Protein AF-A0A940QXV7-F1 (afdb_monomer_lite)

pLDDT: mean 84.45, std 11.53, range [38.12, 94.12]

Radius of gyration: 14.05 Å; chains: 1; bounding box: 27×33×44 Å

Secondary structure (DSSP, 8-state):
------S-EEEE-TTTTHHHHHHHHHHTT--EEEEESS---HHHHHHHHHTT-SEEEEGGGGGGHHHHHHHHHHS-HHHHHHHHHHHHHHHHHHHH-TTTTSTTHHHHHHHHTT-PPPPP-----

Structure (mmCIF, N/CA/C/O backbone):
data_AF-A0A940QXV7-F1
#
_entry.id   AF-A0A940QXV7-F1
#
loop_
_atom_site.group_PDB
_atom_site.id
_atom_site.type_symbol
_atom_site.label_atom_id
_atom_site.label_alt_id
_atom_site.label_comp_id
_atom_site.label_asym_id
_atom_site.label_entity_id
_atom_site.label_seq_id
_atom_site.pdbx_PDB_ins_code
_atom_site.Cartn_x
_atom_site.Cartn_y
_atom_site.Cartn_z
_atom_site.occupancy
_atom_site.B_iso_or_equiv
_atom_site.auth_seq_id
_atom_site.auth_comp_id
_atom_site.auth_asym_id
_atom_site.auth_atom_id
_atom_site.pdbx_PDB_model_num
ATOM 1 N N . ILE A 1 1 ? 4.836 -7.893 -29.584 1.00 46.19 1 ILE A N 1
ATOM 2 C CA . ILE A 1 1 ? 5.172 -8.191 -28.169 1.00 46.19 1 ILE A CA 1
ATOM 3 C C . ILE A 1 1 ? 5.575 -6.866 -27.539 1.00 46.19 1 ILE A C 1
ATOM 5 O O . ILE A 1 1 ? 6.464 -6.224 -28.078 1.00 46.19 1 ILE A O 1
ATOM 9 N N . ARG A 1 2 ? 4.843 -6.366 -26.532 1.00 50.81 2 ARG A N 1
ATOM 10 C CA . ARG A 1 2 ? 5.143 -5.058 -25.920 1.00 50.81 2 ARG A CA 1
ATOM 11 C C . ARG A 1 2 ? 6.479 -5.172 -25.174 1.00 50.81 2 ARG A C 1
ATOM 13 O O . ARG A 1 2 ? 6.569 -5.924 -24.216 1.00 50.81 2 ARG A O 1
ATOM 20 N N . SER A 1 3 ? 7.498 -4.468 -25.655 1.00 60.19 3 SER A N 1
ATOM 21 C CA . SER A 1 3 ? 8.898 -4.524 -25.210 1.00 60.19 3 SER A CA 1
ATOM 22 C C . SER A 1 3 ? 9.210 -3.588 -24.036 1.00 60.19 3 SER A C 1
ATOM 24 O O . SER A 1 3 ? 10.326 -3.093 -23.930 1.00 60.19 3 SER A O 1
ATOM 26 N N . TRP A 1 4 ? 8.221 -3.282 -23.196 1.00 69.62 4 TRP A N 1
ATOM 27 C CA . TRP A 1 4 ? 8.370 -2.302 -22.122 1.00 69.62 4 TRP A CA 1
ATOM 28 C C . TRP A 1 4 ? 8.383 -3.036 -20.787 1.00 69.62 4 TRP A C 1
ATOM 30 O O . TRP A 1 4 ? 7.370 -3.603 -20.376 1.00 69.62 4 TRP A O 1
ATOM 40 N N . THR A 1 5 ? 9.544 -3.055 -20.141 1.00 81.25 5 THR A N 1
ATOM 41 C CA . THR A 1 5 ? 9.692 -3.436 -18.737 1.00 81.25 5 THR A CA 1
ATOM 42 C C . THR A 1 5 ? 9.539 -2.182 -17.891 1.00 81.25 5 THR A C 1
ATOM 44 O O . THR A 1 5 ? 10.145 -1.158 -18.199 1.00 81.25 5 THR A O 1
ATOM 47 N N . TYR A 1 6 ? 8.726 -2.260 -16.843 1.00 89.38 6 TYR A N 1
ATOM 48 C CA . TYR A 1 6 ? 8.547 -1.180 -15.881 1.00 89.38 6 TYR A CA 1
ATOM 49 C C . TYR A 1 6 ? 9.072 -1.639 -14.527 1.00 89.38 6 TYR A C 1
ATOM 51 O O . TYR A 1 6 ? 8.752 -2.747 -14.096 1.00 89.38 6 TYR A O 1
ATOM 59 N N . ASP A 1 7 ? 9.825 -0.781 -13.845 1.00 90.06 7 ASP A N 1
ATOM 60 C CA . ASP A 1 7 ? 10.264 -1.047 -12.471 1.00 90.06 7 ASP A CA 1
ATOM 61 C C . ASP A 1 7 ? 9.090 -0.977 -11.482 1.00 90.06 7 ASP A C 1
ATOM 63 O O . ASP A 1 7 ? 9.070 -1.673 -10.468 1.00 90.06 7 ASP A O 1
ATOM 67 N N . LEU A 1 8 ? 8.085 -0.147 -11.789 1.00 92.44 8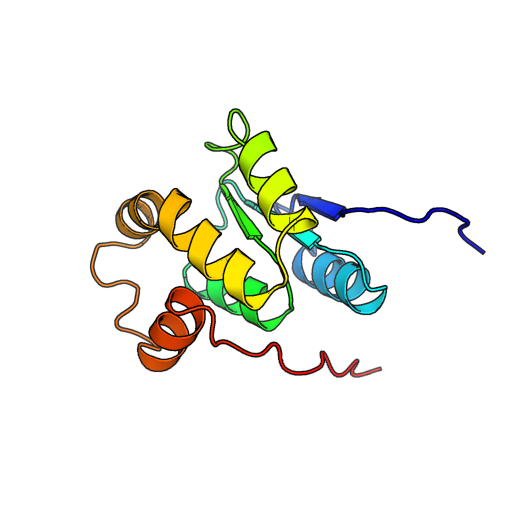 LEU A N 1
ATOM 68 C CA . LEU A 1 8 ? 6.897 0.068 -10.969 1.00 92.44 8 LEU A CA 1
ATOM 69 C C . LEU A 1 8 ? 5.733 0.587 -11.824 1.00 92.44 8 LEU A C 1
ATOM 71 O O . LEU A 1 8 ? 5.930 1.349 -12.770 1.00 92.44 8 LEU A O 1
ATOM 75 N N . VAL A 1 9 ? 4.507 0.210 -11.462 1.00 93.44 9 VAL A N 1
ATOM 76 C CA . VAL A 1 9 ? 3.265 0.711 -12.066 1.00 93.44 9 VAL A CA 1
ATOM 77 C C . VAL A 1 9 ? 2.463 1.491 -11.027 1.00 93.44 9 VAL A C 1
ATOM 79 O O . VAL A 1 9 ? 2.164 0.979 -9.951 1.00 93.44 9 VAL A O 1
ATOM 82 N N . ILE A 1 10 ? 2.085 2.727 -11.357 1.00 94.12 10 ILE A N 1
ATOM 83 C CA . ILE A 1 10 ? 1.201 3.560 -10.533 1.00 94.12 10 ILE A CA 1
ATOM 84 C C . ILE A 1 10 ? -0.164 3.621 -11.216 1.00 94.12 10 ILE A C 1
ATOM 86 O O . ILE A 1 10 ? -0.266 4.047 -12.366 1.00 94.12 10 ILE A O 1
ATOM 90 N N . LEU A 1 11 ? -1.213 3.191 -10.520 1.00 92.69 11 LEU A N 1
ATOM 91 C CA . LEU A 1 11 ? -2.574 3.132 -11.046 1.00 92.69 11 LEU A CA 1
ATOM 92 C C . LEU A 1 11 ? -3.456 4.182 -10.376 1.00 92.69 11 LEU A C 1
ATOM 94 O O . LEU A 1 11 ? -3.722 4.086 -9.179 1.00 92.69 11 LEU A O 1
ATOM 98 N N . ASP A 1 12 ? -3.970 5.142 -11.146 1.00 89.44 12 ASP A N 1
ATOM 99 C CA . ASP A 1 12 ? -5.115 5.942 -10.705 1.00 89.44 12 ASP A CA 1
ATOM 100 C C . ASP A 1 12 ? -6.402 5.142 -10.913 1.00 89.44 12 ASP A C 1
ATOM 102 O O . ASP A 1 12 ? -6.757 4.782 -12.034 1.00 89.44 12 ASP A O 1
ATOM 106 N N . ILE A 1 13 ? -7.081 4.818 -9.817 1.00 77.19 13 ILE A N 1
ATOM 107 C CA . ILE A 1 13 ? -8.214 3.888 -9.834 1.00 77.19 13 ILE A CA 1
ATOM 108 C C . ILE A 1 13 ? -9.575 4.570 -9.896 1.00 77.19 13 ILE A C 1
ATOM 110 O O . ILE A 1 13 ? -10.597 3.888 -9.980 1.00 77.19 13 ILE A O 1
ATOM 114 N N . MET A 1 14 ? -9.624 5.899 -9.814 1.00 72.69 14 MET A N 1
ATOM 115 C CA . MET A 1 14 ? -10.900 6.605 -9.744 1.00 72.69 14 MET A CA 1
ATOM 116 C C . MET A 1 14 ? -11.598 6.635 -11.105 1.00 72.69 14 MET A C 1
ATOM 118 O O . MET A 1 14 ? -11.003 7.019 -12.106 1.00 72.69 14 MET A O 1
ATOM 122 N N . GLY A 1 15 ? -12.877 6.243 -11.134 1.00 72.06 15 GLY A N 1
ATOM 123 C CA . GLY A 1 15 ? -13.709 6.283 -12.345 1.00 72.06 15 GLY A CA 1
ATOM 124 C C . GLY A 1 15 ? -13.391 5.208 -13.391 1.00 72.06 15 GLY A C 1
ATOM 125 O O . GLY A 1 15 ? -13.952 5.239 -14.483 1.00 72.06 15 GLY A O 1
ATOM 126 N N . VAL A 1 16 ? -12.519 4.247 -13.070 1.00 80.38 16 VAL A N 1
ATOM 127 C CA . VAL A 1 16 ? -12.087 3.172 -13.976 1.00 80.38 16 VAL A CA 1
ATOM 128 C C . VAL A 1 16 ? -12.158 1.803 -13.296 1.00 80.38 16 VAL A C 1
ATOM 130 O O . VAL A 1 16 ? -12.389 1.685 -12.093 1.00 80.38 16 VAL A O 1
ATOM 133 N N . ARG A 1 17 ? -11.906 0.733 -14.060 1.00 85.00 17 ARG A N 1
ATOM 134 C CA . ARG A 1 17 ? -11.782 -0.640 -13.540 1.00 85.00 17 ARG A CA 1
ATOM 135 C C . ARG A 1 17 ? -10.427 -0.858 -12.848 1.00 85.00 17 ARG A C 1
ATOM 137 O O . ARG A 1 17 ? -9.626 -1.685 -13.271 1.00 85.00 17 ARG A O 1
ATOM 144 N N . GLY A 1 18 ? -10.152 -0.090 -11.792 1.00 88.12 18 GLY A N 1
ATOM 145 C CA . GLY A 1 18 ? -8.838 -0.035 -11.139 1.00 88.12 18 GLY A CA 1
ATOM 146 C C . GLY A 1 18 ? -8.346 -1.376 -10.585 1.00 88.12 18 GLY A C 1
ATOM 147 O O . GLY A 1 18 ? -7.166 -1.688 -10.690 1.00 88.12 18 GLY A O 1
ATOM 148 N N . PHE A 1 19 ? -9.246 -2.215 -10.065 1.00 89.94 19 PHE A N 1
ATOM 149 C CA . PHE A 1 19 ? -8.879 -3.561 -9.607 1.00 89.94 19 PHE A CA 1
ATOM 150 C C . PHE A 1 19 ? -8.544 -4.519 -10.758 1.00 89.94 19 PHE A C 1
ATOM 152 O O . PHE A 1 19 ? -7.678 -5.374 -10.589 1.00 89.94 19 PHE A O 1
ATOM 159 N N . ASP A 1 20 ? -9.158 -4.358 -11.933 1.00 91.19 20 ASP A N 1
ATOM 160 C CA . ASP A 1 20 ? -8.807 -5.153 -13.116 1.00 91.19 20 ASP A CA 1
ATOM 161 C C . ASP A 1 20 ? -7.399 -4.778 -13.602 1.00 91.19 20 ASP A C 1
ATOM 163 O O . ASP A 1 20 ? -6.606 -5.650 -13.957 1.00 91.19 20 ASP A O 1
ATOM 167 N N . LEU A 1 21 ? -7.066 -3.482 -13.557 1.00 91.81 21 LEU A N 1
ATOM 168 C CA . LEU A 1 21 ? -5.724 -2.980 -13.860 1.00 91.81 21 LEU A CA 1
ATOM 169 C C . LEU A 1 21 ? -4.690 -3.482 -12.847 1.00 91.81 21 LEU A C 1
ATOM 171 O O . LEU A 1 21 ? -3.617 -3.923 -13.253 1.00 91.81 21 LEU A O 1
ATOM 175 N N . LEU A 1 22 ? -5.026 -3.474 -11.552 1.00 92.81 22 LEU A N 1
ATOM 176 C CA . LEU A 1 22 ? -4.175 -4.034 -10.501 1.00 92.81 22 LEU A CA 1
ATOM 177 C C . LEU A 1 22 ? -3.904 -5.518 -10.753 1.00 92.81 22 LEU A C 1
ATOM 179 O O . LEU A 1 22 ? -2.753 -5.943 -10.743 1.00 92.81 22 LEU A O 1
ATOM 183 N N . ASN A 1 23 ? -4.956 -6.288 -11.036 1.00 91.12 23 ASN A N 1
ATOM 184 C CA . ASN A 1 23 ? -4.839 -7.709 -11.338 1.00 91.12 23 ASN A CA 1
ATOM 185 C C . ASN A 1 23 ? -3.917 -7.957 -12.539 1.00 91.12 23 ASN A C 1
ATOM 187 O O . ASN A 1 23 ? -3.047 -8.824 -12.483 1.00 91.12 23 ASN A O 1
ATOM 191 N N . ALA A 1 24 ? -4.076 -7.177 -13.611 1.00 90.88 24 ALA A N 1
ATOM 192 C CA . ALA A 1 24 ? -3.232 -7.281 -14.794 1.00 90.88 24 ALA A CA 1
ATOM 193 C C . ALA A 1 24 ? -1.763 -6.941 -14.486 1.00 90.88 24 ALA A C 1
ATOM 195 O O . ALA A 1 24 ? -0.877 -7.706 -14.857 1.00 90.88 24 ALA A O 1
ATOM 196 N N . ALA A 1 25 ? -1.496 -5.837 -13.783 1.00 91.56 25 ALA A N 1
ATOM 197 C CA . ALA A 1 25 ? -0.138 -5.397 -13.464 1.00 91.56 25 ALA A CA 1
ATOM 198 C C . ALA A 1 25 ? 0.594 -6.386 -12.540 1.00 91.56 25 ALA A C 1
ATOM 200 O O . ALA A 1 25 ? 1.726 -6.776 -12.825 1.00 91.56 25 ALA A O 1
ATOM 201 N N . VAL A 1 26 ? -0.083 -6.867 -11.493 1.00 90.56 26 VAL A N 1
ATOM 202 C CA . VAL A 1 26 ? 0.462 -7.866 -10.562 1.00 90.56 26 VAL A CA 1
ATOM 203 C C . VAL A 1 26 ? 0.695 -9.206 -11.262 1.00 90.56 26 VAL A C 1
ATOM 205 O O . VAL A 1 26 ? 1.737 -9.823 -11.056 1.00 90.56 26 VAL A O 1
ATOM 208 N N . SER A 1 27 ? -0.216 -9.638 -12.143 1.00 88.50 27 SER A N 1
ATOM 209 C CA . SER A 1 27 ? -0.047 -10.881 -12.920 1.00 88.50 27 SER A CA 1
ATOM 210 C C . SER A 1 27 ? 1.131 -10.819 -13.895 1.00 88.50 27 SER A C 1
ATOM 212 O O . SER A 1 27 ? 1.717 -11.848 -14.219 1.00 88.50 27 SER A O 1
ATOM 214 N N . LEU A 1 28 ? 1.490 -9.619 -14.358 1.00 89.25 28 LEU A N 1
ATOM 215 C CA . LEU A 1 28 ? 2.682 -9.375 -15.172 1.00 89.25 28 LEU A CA 1
ATOM 216 C C . LEU A 1 28 ? 3.966 -9.250 -14.331 1.00 89.25 28 LEU A C 1
ATOM 218 O O . LEU A 1 28 ? 5.043 -9.074 -14.894 1.00 89.25 28 LEU A O 1
ATOM 222 N N . GLY A 1 29 ? 3.871 -9.361 -13.002 1.00 88.38 29 GLY A N 1
ATOM 223 C CA . GLY A 1 29 ? 5.004 -9.295 -12.081 1.00 88.38 29 GLY A CA 1
ATOM 224 C C . GLY A 1 29 ? 5.432 -7.877 -11.701 1.00 88.38 29 GLY A C 1
ATOM 225 O O . GLY A 1 29 ? 6.472 -7.716 -11.064 1.00 88.38 29 GLY A O 1
ATOM 226 N N . PHE A 1 30 ? 4.656 -6.847 -12.057 1.00 90.94 30 PHE A N 1
ATOM 227 C CA . PHE A 1 30 ? 5.026 -5.467 -11.759 1.00 90.94 30 PHE A CA 1
ATOM 228 C C . PHE A 1 30 ? 4.713 -5.086 -10.302 1.00 90.94 30 PHE A C 1
ATOM 230 O O . PHE A 1 30 ? 3.572 -5.250 -9.847 1.00 90.94 30 PHE A O 1
ATOM 237 N N . PRO A 1 31 ? 5.678 -4.499 -9.565 1.00 92.06 31 PRO A N 1
ATOM 238 C CA . PRO A 1 31 ? 5.399 -3.762 -8.336 1.00 92.06 31 PRO A CA 1
ATOM 239 C C . PRO A 1 31 ? 4.332 -2.698 -8.613 1.00 92.06 31 PRO A C 1
ATOM 241 O O . PRO A 1 31 ? 4.541 -1.814 -9.438 1.00 92.06 31 PRO A O 1
ATOM 244 N N . THR A 1 32 ? 3.171 -2.801 -7.965 1.00 93.44 32 THR A N 1
ATOM 245 C CA . THR A 1 32 ? 2.019 -1.951 -8.301 1.00 93.44 32 THR A CA 1
ATOM 246 C C . THR A 1 32 ? 1.576 -1.111 -7.110 1.00 93.44 32 THR A C 1
ATOM 248 O O . THR A 1 32 ? 1.368 -1.630 -6.012 1.00 9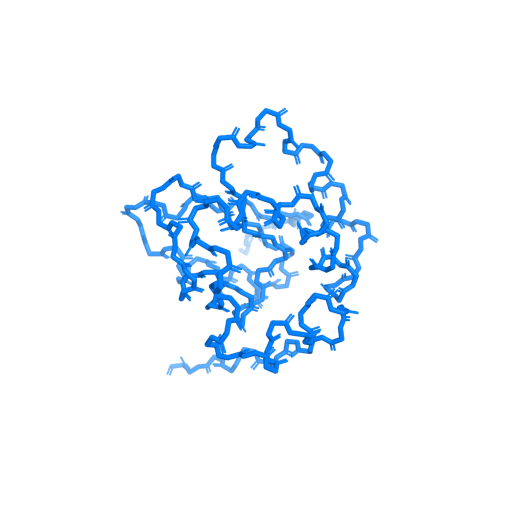3.44 32 THR A O 1
ATOM 251 N N . VAL A 1 33 ? 1.407 0.189 -7.337 1.00 94.06 33 VAL A N 1
ATOM 252 C CA . VAL A 1 33 ? 0.920 1.181 -6.373 1.00 94.06 33 VAL A CA 1
ATOM 253 C C . VAL A 1 33 ? -0.438 1.696 -6.826 1.00 94.06 33 VAL A C 1
ATOM 255 O O . VAL A 1 33 ? -0.638 2.004 -7.998 1.00 94.06 33 VAL A O 1
ATOM 258 N N . MET A 1 34 ? -1.370 1.813 -5.889 1.00 92.94 34 MET A N 1
ATOM 259 C CA . MET A 1 34 ? -2.721 2.307 -6.138 1.00 92.94 34 MET A CA 1
ATOM 260 C C . MET A 1 34 ? -2.844 3.748 -5.635 1.00 92.94 34 MET A C 1
ATOM 262 O O . MET A 1 34 ? -2.549 4.011 -4.471 1.00 92.94 34 MET A O 1
ATOM 266 N N . LEU A 1 35 ? -3.305 4.667 -6.483 1.00 91.31 35 LEU A N 1
ATOM 267 C CA . LEU A 1 35 ? -3.620 6.050 -6.126 1.00 91.31 35 LEU A CA 1
ATOM 268 C C . LEU A 1 35 ? -5.122 6.232 -5.955 1.00 91.31 35 LEU A C 1
ATOM 270 O O 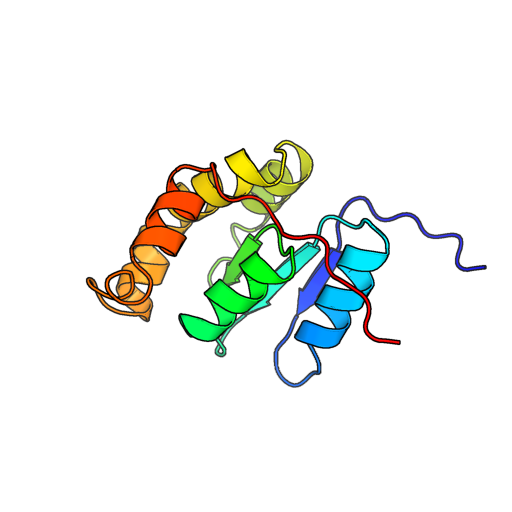. LEU A 1 35 ? -5.898 6.007 -6.881 1.00 91.31 35 LEU A O 1
ATOM 274 N N . THR A 1 36 ? -5.540 6.752 -4.809 1.00 84.31 36 THR A N 1
ATOM 275 C CA . THR A 1 36 ? -6.952 6.986 -4.479 1.00 84.31 36 THR A CA 1
ATOM 276 C C . THR A 1 36 ? -7.144 8.417 -4.003 1.00 84.31 36 THR A C 1
ATOM 278 O O . THR A 1 36 ? -6.287 8.934 -3.313 1.00 84.31 36 THR A O 1
ATOM 281 N N . ALA A 1 37 ? -8.224 9.099 -4.378 1.00 74.75 37 ALA A N 1
ATOM 282 C CA . ALA A 1 37 ? -8.574 10.377 -3.738 1.00 74.75 37 ALA A CA 1
ATOM 283 C C . ALA A 1 37 ? -9.827 10.219 -2.883 1.00 74.75 37 ALA A C 1
ATOM 285 O O . ALA A 1 37 ? -9.905 10.761 -1.793 1.00 74.75 37 ALA A O 1
ATOM 286 N N . HIS A 1 38 ? -10.843 9.511 -3.388 1.00 62.84 38 HIS A N 1
ATOM 287 C CA . HIS A 1 38 ? -12.175 9.470 -2.764 1.00 62.84 38 HIS A CA 1
ATOM 288 C C . HIS A 1 38 ? -12.730 8.040 -2.602 1.00 62.84 38 HIS A C 1
ATOM 290 O O . HIS A 1 38 ? -13.808 7.855 -2.052 1.00 62.84 38 HIS A O 1
ATOM 296 N N . ALA A 1 39 ? -11.985 7.008 -3.024 1.00 58.91 39 ALA A N 1
ATOM 297 C CA . ALA A 1 39 ? -12.327 5.591 -2.825 1.00 58.91 39 ALA A CA 1
ATOM 298 C C . ALA A 1 39 ? -11.585 4.986 -1.616 1.00 58.91 39 ALA A C 1
ATOM 300 O O . ALA A 1 39 ? -11.237 3.804 -1.589 1.00 58.91 39 ALA A O 1
ATOM 301 N N . LEU A 1 40 ? -11.254 5.817 -0.627 1.00 73.94 40 LEU A N 1
ATOM 302 C CA . LEU A 1 40 ? -10.686 5.369 0.638 1.00 73.94 40 LEU A CA 1
ATOM 303 C C . LEU A 1 40 ? -11.800 4.707 1.452 1.00 73.94 40 LEU A C 1
ATOM 305 O O . LEU A 1 40 ? -12.518 5.360 2.198 1.00 73.94 40 LEU A O 1
ATOM 309 N N . SER A 1 41 ? -11.939 3.393 1.299 1.00 86.12 41 SER A N 1
ATOM 310 C CA . SER A 1 41 ? -12.677 2.547 2.231 1.00 86.12 41 SER A CA 1
ATOM 311 C C . SER A 1 41 ? -11.758 1.451 2.756 1.00 86.12 41 SER A C 1
ATOM 313 O O . SER A 1 41 ? -10.847 1.001 2.055 1.00 86.12 41 SER A O 1
ATOM 315 N N . VAL A 1 42 ? -12.024 0.986 3.977 1.00 89.62 42 VAL A N 1
ATOM 316 C CA . VAL A 1 42 ? -11.309 -0.144 4.595 1.00 89.62 42 VAL A CA 1
ATOM 317 C C . VAL A 1 42 ? -11.345 -1.374 3.681 1.00 89.62 42 VAL A C 1
ATOM 319 O O . VAL A 1 42 ? -10.335 -2.042 3.479 1.00 89.62 42 VAL A O 1
ATOM 322 N N . GLN A 1 43 ? -12.491 -1.612 3.040 1.00 89.06 43 GLN A N 1
ATOM 323 C CA . GLN A 1 43 ? -12.698 -2.713 2.099 1.00 89.06 43 GLN A CA 1
ATOM 324 C C . GLN A 1 43 ? -11.825 -2.575 0.844 1.00 89.06 43 GLN A C 1
ATOM 326 O O . GLN A 1 43 ? -11.246 -3.558 0.387 1.00 89.06 43 GLN A O 1
ATOM 331 N N . ALA A 1 44 ? -11.703 -1.367 0.281 1.00 89.25 44 ALA A N 1
ATOM 332 C CA . ALA A 1 44 ? -10.859 -1.123 -0.886 1.00 89.25 44 ALA A CA 1
ATOM 333 C C . ALA A 1 44 ? -9.369 -1.267 -0.547 1.00 89.25 44 ALA A C 1
ATOM 335 O O . ALA A 1 44 ? -8.631 -1.878 -1.321 1.00 89.25 44 ALA A O 1
ATOM 336 N N . LEU A 1 45 ? -8.948 -0.780 0.626 1.00 91.06 45 LEU A N 1
ATOM 337 C CA . LEU A 1 45 ? -7.593 -0.977 1.142 1.00 91.06 45 LEU A CA 1
ATOM 338 C C . LEU A 1 45 ? -7.290 -2.473 1.309 1.00 91.06 45 LEU A C 1
ATOM 340 O O . LEU A 1 45 ? -6.332 -2.970 0.717 1.00 91.06 45 LEU A O 1
ATOM 344 N N . GLN A 1 46 ? -8.144 -3.209 2.025 1.00 91.69 46 GLN A N 1
ATOM 345 C CA . GLN A 1 46 ? -8.008 -4.655 2.236 1.00 91.69 46 GLN A CA 1
ATOM 346 C C . GLN A 1 46 ? -7.939 -5.415 0.910 1.00 91.69 46 GLN A C 1
ATOM 348 O O . GLN A 1 46 ? -7.033 -6.221 0.700 1.00 91.69 46 GLN A O 1
ATOM 353 N N . LYS A 1 47 ? -8.855 -5.116 -0.016 1.00 91.06 47 LYS A N 1
ATOM 354 C CA . LYS A 1 47 ? -8.876 -5.728 -1.345 1.00 91.06 47 LYS A CA 1
ATOM 355 C C . LYS A 1 47 ? -7.599 -5.423 -2.127 1.00 91.06 47 LYS A C 1
ATOM 357 O O . LYS A 1 47 ? -7.067 -6.319 -2.772 1.00 91.06 47 LYS A O 1
ATOM 362 N N . SER A 1 48 ? -7.078 -4.195 -2.059 1.00 91.69 48 SER A N 1
ATOM 363 C CA . SER A 1 48 ? -5.831 -3.833 -2.745 1.00 91.69 48 SER A CA 1
ATOM 364 C C . SER A 1 48 ? -4.633 -4.643 -2.237 1.00 91.69 48 SER A C 1
ATOM 366 O O . SER A 1 48 ? -3.876 -5.170 -3.050 1.00 91.69 48 SER A O 1
ATOM 368 N N . ILE A 1 49 ? -4.522 -4.828 -0.916 1.00 92.44 49 ILE A N 1
ATOM 369 C CA . ILE A 1 49 ? -3.503 -5.669 -0.274 1.00 92.44 49 ILE A CA 1
ATOM 370 C C . ILE A 1 49 ? -3.664 -7.118 -0.750 1.00 92.44 49 ILE A C 1
ATOM 372 O O . ILE A 1 49 ? -2.739 -7.715 -1.288 1.00 92.44 49 ILE A O 1
ATOM 376 N N . GLN A 1 50 ? -4.863 -7.688 -0.637 1.00 91.25 50 GLN A N 1
ATOM 377 C CA . GLN A 1 50 ? -5.120 -9.077 -1.034 1.00 91.25 50 GLN A CA 1
ATOM 378 C C . GLN A 1 50 ? -4.831 -9.345 -2.520 1.00 91.25 50 GLN A C 1
ATOM 380 O O . GLN A 1 50 ? -4.411 -10.443 -2.880 1.00 91.25 50 GLN A O 1
ATOM 385 N N . MET A 1 51 ? -5.030 -8.344 -3.381 1.00 91.00 51 MET A N 1
ATOM 386 C CA . MET A 1 51 ? -4.747 -8.425 -4.816 1.00 91.00 51 MET A CA 1
ATOM 387 C C . MET A 1 51 ? -3.279 -8.146 -5.179 1.00 91.00 51 MET A C 1
ATOM 389 O O . MET A 1 51 ? -2.928 -8.256 -6.350 1.00 91.00 51 MET A O 1
ATOM 393 N N . GLY A 1 52 ? -2.416 -7.827 -4.209 1.00 91.88 52 GLY A N 1
ATOM 394 C CA . GLY A 1 52 ? -0.975 -7.673 -4.425 1.00 91.88 52 GLY A CA 1
ATOM 395 C C . GLY A 1 52 ? -0.479 -6.254 -4.661 1.00 91.88 52 GLY A C 1
ATOM 396 O O . GLY A 1 52 ? 0.662 -6.080 -5.091 1.00 91.88 52 GLY A O 1
ATOM 397 N N . ALA A 1 53 ? -1.290 -5.230 -4.386 1.00 93.12 53 ALA A N 1
ATOM 398 C CA . ALA A 1 53 ? -0.774 -3.867 -4.355 1.00 93.12 53 ALA A CA 1
ATOM 399 C C . ALA A 1 53 ? 0.317 -3.762 -3.280 1.00 93.12 53 ALA A C 1
ATOM 401 O O . ALA A 1 53 ? 0.186 -4.323 -2.195 1.00 93.12 53 ALA A O 1
ATOM 402 N N . ARG A 1 54 ? 1.392 -3.028 -3.568 1.00 92.19 54 ARG A N 1
ATOM 403 C CA . ARG A 1 54 ? 2.470 -2.758 -2.604 1.00 92.19 54 ARG A CA 1
ATOM 404 C C . ARG A 1 54 ? 2.230 -1.500 -1.776 1.00 92.19 54 ARG A C 1
ATOM 406 O O . ARG A 1 54 ? 2.845 -1.340 -0.729 1.00 92.19 54 ARG A O 1
ATOM 413 N N . ALA A 1 55 ? 1.352 -0.617 -2.244 1.00 92.06 55 ALA A N 1
ATOM 414 C CA . ALA A 1 55 ? 0.910 0.557 -1.507 1.00 92.06 55 ALA A CA 1
ATOM 415 C C . ALA A 1 55 ? -0.463 1.035 -2.001 1.00 92.06 55 ALA A C 1
ATOM 417 O O . ALA A 1 55 ? -0.827 0.839 -3.166 1.00 92.06 55 ALA A O 1
ATOM 418 N N . TYR A 1 56 ? -1.193 1.704 -1.109 1.00 91.19 56 TYR A N 1
ATOM 419 C CA . TYR A 1 56 ? -2.468 2.369 -1.379 1.00 91.19 56 TYR A CA 1
ATOM 420 C C . TYR A 1 56 ? -2.366 3.815 -0.884 1.00 91.19 56 TYR A C 1
ATOM 422 O O . TYR A 1 56 ? -2.441 4.073 0.317 1.00 91.19 56 TYR A O 1
ATOM 430 N N . ILE A 1 57 ? -2.098 4.742 -1.804 1.00 91.25 57 ILE A N 1
ATOM 431 C CA . ILE A 1 57 ? -1.661 6.108 -1.500 1.00 91.25 57 ILE A CA 1
ATOM 432 C C . ILE A 1 57 ? -2.799 7.105 -1.787 1.00 91.25 57 ILE A C 1
ATOM 434 O O . ILE A 1 57 ? -3.300 7.159 -2.917 1.00 91.25 57 ILE A O 1
ATOM 438 N N . PRO A 1 58 ? -3.200 7.917 -0.793 1.00 89.50 58 PRO A N 1
ATOM 439 C CA . PRO A 1 58 ? -4.108 9.045 -0.989 1.00 89.50 58 PRO A CA 1
ATOM 440 C C . PRO A 1 58 ? -3.504 10.104 -1.928 1.00 89.50 58 PRO A C 1
ATOM 442 O O . PRO A 1 58 ? -2.324 10.430 -1.801 1.00 89.50 58 PRO A O 1
ATOM 445 N N . LYS A 1 59 ? -4.279 10.699 -2.842 1.00 89.69 59 LYS A N 1
ATOM 446 C CA . LYS A 1 59 ? -3.797 11.772 -3.736 1.00 89.69 59 LYS A CA 1
ATOM 447 C C . LYS A 1 59 ? -3.377 13.020 -2.954 1.00 89.69 59 LYS A C 1
ATOM 449 O O . LYS A 1 59 ? -2.517 13.764 -3.407 1.00 89.69 59 LYS A O 1
ATOM 454 N N . GLU A 1 60 ? -3.893 13.201 -1.746 1.00 87.69 60 GLU A N 1
ATOM 455 C CA . GLU A 1 60 ? -3.469 14.222 -0.786 1.00 87.69 60 GLU A CA 1
ATOM 456 C C . GLU A 1 60 ? -1.998 14.047 -0.370 1.00 87.69 60 GLU A C 1
ATOM 458 O O . GLU A 1 60 ? -1.340 15.007 0.020 1.00 87.69 60 GLU A O 1
ATOM 463 N N . LYS A 1 61 ? -1.461 12.825 -0.487 1.00 87.44 61 LYS A N 1
ATOM 464 C CA . LYS A 1 61 ? -0.063 12.474 -0.212 1.00 87.44 61 LYS A CA 1
ATOM 465 C C . LYS A 1 61 ? 0.816 12.412 -1.461 1.00 87.44 61 LYS A C 1
ATOM 467 O O . LYS A 1 61 ? 1.971 12.009 -1.370 1.00 87.44 61 LYS A O 1
ATOM 472 N N . MET A 1 62 ? 0.322 12.876 -2.612 1.00 88.25 62 MET A N 1
ATOM 473 C CA . MET A 1 62 ? 1.074 12.867 -3.874 1.00 88.25 62 MET A CA 1
ATOM 474 C C . MET A 1 62 ? 2.348 13.714 -3.822 1.00 88.25 62 MET A C 1
ATOM 476 O O . MET A 1 62 ? 3.362 13.331 -4.395 1.00 88.25 62 MET A O 1
ATOM 480 N N . ALA A 1 63 ? 2.322 14.845 -3.112 1.00 88.75 63 ALA A N 1
ATOM 481 C CA . ALA A 1 63 ? 3.506 15.692 -2.944 1.00 88.75 63 ALA A CA 1
ATOM 482 C C . ALA A 1 63 ? 4.653 14.960 -2.219 1.00 88.75 63 ALA A C 1
ATOM 484 O O . ALA A 1 63 ? 5.820 15.284 -2.410 1.00 88.75 63 ALA A O 1
ATOM 485 N N . GLU A 1 64 ? 4.317 13.943 -1.425 1.00 86.62 64 GLU A N 1
ATOM 486 C CA . GLU A 1 64 ? 5.245 13.118 -0.654 1.00 86.62 64 GLU A CA 1
ATOM 487 C C . GLU A 1 64 ? 5.425 11.724 -1.293 1.00 86.62 64 GLU A C 1
ATOM 489 O O . GLU A 1 64 ? 5.884 10.803 -0.622 1.00 86.62 64 GLU A O 1
ATOM 494 N N . ILE A 1 65 ? 5.058 11.527 -2.572 1.00 89.50 65 ILE A N 1
ATOM 495 C CA . ILE A 1 65 ? 5.019 10.192 -3.199 1.00 89.50 65 ILE A CA 1
ATOM 496 C C . ILE A 1 65 ? 6.400 9.536 -3.330 1.00 89.50 65 ILE A C 1
ATOM 498 O O . ILE A 1 65 ? 6.501 8.315 -3.236 1.00 89.50 65 ILE A O 1
ATOM 502 N N . VAL A 1 66 ? 7.466 10.322 -3.514 1.00 91.50 66 VAL A N 1
ATOM 503 C CA . VAL A 1 66 ? 8.824 9.814 -3.792 1.00 91.50 66 VAL A CA 1
ATOM 504 C C . VAL A 1 66 ? 9.303 8.824 -2.716 1.00 91.50 66 VAL A C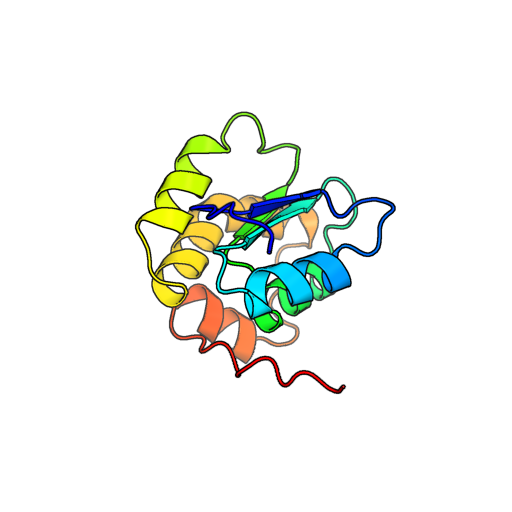 1
ATOM 506 O O . VAL A 1 66 ? 9.559 7.673 -3.074 1.00 91.50 66 VAL A O 1
ATOM 509 N N . PRO A 1 67 ? 9.295 9.166 -1.411 1.00 88.69 67 PRO A N 1
ATOM 510 C CA . PRO A 1 67 ? 9.624 8.216 -0.348 1.00 88.69 67 PRO A CA 1
ATOM 511 C C . PRO A 1 67 ? 8.785 6.934 -0.326 1.00 88.69 67 PRO A C 1
ATOM 513 O O . PRO A 1 67 ? 9.223 5.936 0.239 1.00 88.69 67 PRO A O 1
ATOM 516 N N . PHE A 1 68 ? 7.552 6.944 -0.844 1.00 87.88 68 PHE A N 1
ATOM 517 C CA . PHE A 1 68 ? 6.743 5.724 -0.935 1.00 87.88 68 PHE A CA 1
ATOM 518 C C . PHE A 1 68 ? 7.200 4.839 -2.091 1.00 87.88 68 PHE A C 1
ATOM 520 O O . PHE A 1 68 ? 7.254 3.623 -1.936 1.00 87.88 68 PHE A O 1
ATOM 527 N N . LEU A 1 69 ? 7.534 5.425 -3.242 1.00 91.50 69 LEU A N 1
ATOM 528 C CA . LEU A 1 69 ? 8.016 4.663 -4.396 1.00 91.50 69 LEU A CA 1
ATOM 529 C C . LEU A 1 69 ? 9.385 4.038 -4.121 1.00 91.50 69 LEU A C 1
ATOM 531 O O . LEU A 1 69 ? 9.604 2.887 -4.489 1.00 91.50 69 LEU A O 1
ATOM 535 N N . GLU A 1 70 ? 10.264 4.758 -3.421 1.00 91.75 70 GLU A N 1
ATOM 536 C CA . GLU A 1 70 ? 11.549 4.229 -2.951 1.00 91.75 70 GLU A CA 1
ATOM 537 C C . GLU A 1 70 ? 11.352 2.990 -2.071 1.00 91.75 70 GLU A C 1
ATOM 539 O O . GLU A 1 70 ? 11.959 1.955 -2.335 1.00 91.75 70 GLU A O 1
ATOM 544 N N . ASP A 1 71 ? 10.445 3.051 -1.089 1.00 88.75 71 ASP A N 1
ATOM 545 C CA . ASP A 1 71 ? 10.125 1.898 -0.241 1.00 88.75 71 ASP A CA 1
ATOM 546 C C . ASP A 1 71 ? 9.559 0.730 -1.063 1.00 88.75 71 ASP A C 1
ATOM 548 O O . ASP A 1 71 ? 9.920 -0.422 -0.836 1.00 88.75 71 ASP A O 1
ATOM 552 N N . VAL A 1 72 ? 8.685 1.002 -2.038 1.00 88.69 72 VAL A N 1
ATOM 553 C CA . VAL A 1 72 ? 8.071 -0.037 -2.883 1.00 88.69 72 VAL A CA 1
ATOM 554 C C . VAL A 1 72 ? 9.103 -0.754 -3.761 1.00 88.69 72 VAL A C 1
ATOM 556 O O . VAL A 1 72 ? 8.943 -1.952 -4.027 1.00 88.69 72 VAL A O 1
ATOM 559 N N . LEU A 1 73 ? 10.136 -0.038 -4.209 1.00 88.56 73 LEU A N 1
ATOM 560 C CA . LEU A 1 73 ? 11.238 -0.576 -5.008 1.00 88.56 73 LEU A CA 1
ATOM 561 C C . LEU A 1 73 ? 12.290 -1.286 -4.145 1.00 88.56 73 LEU A C 1
ATOM 563 O O . LEU A 1 73 ? 12.776 -2.347 -4.530 1.00 88.56 73 LEU A O 1
ATOM 567 N N . ALA A 1 74 ? 12.629 -0.725 -2.982 1.00 85.69 74 ALA A N 1
ATOM 568 C CA . ALA A 1 74 ? 13.686 -1.233 -2.110 1.00 85.69 74 ALA A CA 1
ATOM 569 C C . ALA A 1 74 ? 13.239 -2.409 -1.230 1.00 85.69 74 ALA A C 1
ATOM 571 O O . ALA A 1 74 ? 14.054 -3.255 -0.859 1.00 85.69 74 ALA A O 1
ATOM 572 N N . LEU A 1 75 ? 11.956 -2.464 -0.867 1.00 81.31 75 LEU A N 1
ATOM 573 C CA . LEU A 1 75 ? 11.431 -3.455 0.064 1.00 81.31 75 LEU A CA 1
ATOM 574 C C . LEU A 1 75 ? 10.679 -4.567 -0.663 1.00 81.31 75 LEU A C 1
ATOM 576 O O . LEU A 1 75 ? 9.937 -4.358 -1.627 1.00 81.31 75 LEU A O 1
ATOM 580 N N . SER A 1 76 ? 10.814 -5.784 -0.135 1.00 76.31 76 SER A N 1
ATOM 581 C CA . SER A 1 76 ? 9.888 -6.854 -0.479 1.00 76.31 76 SER A CA 1
ATOM 582 C C . SER A 1 76 ? 8.489 -6.534 0.066 1.00 76.31 76 SER A C 1
ATOM 584 O O . SER A 1 76 ? 8.307 -5.690 0.946 1.00 76.31 76 SER A O 1
ATOM 586 N N . TYR A 1 77 ? 7.477 -7.217 -0.466 1.00 72.38 77 TYR A N 1
ATOM 587 C CA . TYR A 1 77 ? 6.062 -6.966 -0.169 1.00 72.38 77 TYR A CA 1
ATOM 588 C C . TYR A 1 77 ? 5.744 -6.861 1.338 1.00 72.38 77 TYR A C 1
ATOM 590 O O . TYR A 1 77 ? 4.998 -5.985 1.775 1.00 72.38 77 TYR A O 1
ATOM 598 N N . ARG A 1 78 ? 6.362 -7.738 2.135 1.00 76.25 78 ARG A N 1
ATOM 599 C CA . ARG A 1 78 ? 6.164 -7.874 3.581 1.00 76.25 78 ARG A CA 1
ATOM 600 C C . ARG A 1 78 ? 6.632 -6.639 4.379 1.00 76.25 78 ARG A C 1
ATOM 602 O O . ARG A 1 78 ? 5.787 -5.990 4.996 1.00 76.25 78 ARG A O 1
ATOM 609 N N . PRO A 1 79 ? 7.926 -6.248 4.356 1.00 79.88 79 PRO A N 1
ATOM 610 C CA . PRO A 1 79 ? 8.370 -4.993 4.967 1.00 79.88 79 PRO A CA 1
ATOM 611 C C . PRO A 1 79 ? 7.708 -3.749 4.362 1.00 79.88 79 PRO A C 1
ATOM 613 O O . PRO A 1 79 ? 7.522 -2.763 5.074 1.00 79.88 79 PRO A O 1
ATOM 616 N N . GLY A 1 80 ? 7.327 -3.799 3.079 1.00 83.38 80 GLY A N 1
ATOM 617 C CA . GLY A 1 80 ? 6.681 -2.688 2.379 1.00 83.38 80 GLY A CA 1
ATOM 618 C C . GLY A 1 80 ? 5.386 -2.235 3.052 1.00 83.38 80 GLY A C 1
ATOM 619 O O . GLY A 1 80 ? 5.244 -1.058 3.377 1.00 83.38 80 GLY A O 1
ATOM 620 N N . TRP A 1 81 ? 4.470 -3.158 3.357 1.00 88.81 81 TRP A N 1
ATOM 621 C CA . TRP A 1 81 ? 3.210 -2.784 4.007 1.00 88.81 81 TRP A CA 1
ATOM 622 C C . TRP A 1 81 ? 3.401 -2.265 5.429 1.00 88.81 81 TRP A C 1
ATOM 624 O O . TRP A 1 81 ? 2.817 -1.238 5.764 1.00 88.81 81 TRP A O 1
ATOM 634 N N . LYS A 1 82 ? 4.278 -2.873 6.236 1.00 88.31 82 LYS A N 1
ATOM 635 C CA . LYS A 1 82 ? 4.626 -2.322 7.557 1.00 88.31 82 LYS A CA 1
ATOM 636 C C . LYS A 1 82 ? 5.044 -0.851 7.446 1.00 88.31 82 LYS A C 1
ATOM 638 O O . LYS A 1 82 ? 4.540 -0.003 8.178 1.00 88.31 82 LYS A O 1
ATOM 643 N N . ARG A 1 83 ? 5.908 -0.537 6.478 1.00 88.69 83 ARG A N 1
ATOM 644 C CA . ARG A 1 83 ? 6.395 0.822 6.232 1.00 88.69 83 ARG A CA 1
ATOM 645 C C . ARG A 1 83 ? 5.292 1.780 5.774 1.00 88.69 83 ARG A C 1
ATOM 647 O O . ARG A 1 83 ? 5.241 2.925 6.221 1.00 88.69 83 ARG A O 1
ATOM 654 N N . VAL A 1 84 ? 4.375 1.309 4.929 1.00 88.06 84 VAL A N 1
ATOM 655 C CA . VAL A 1 84 ? 3.181 2.068 4.529 1.00 88.06 84 VAL A CA 1
ATOM 656 C C . VAL A 1 84 ? 2.315 2.397 5.747 1.00 88.06 84 VAL A C 1
ATOM 658 O O . VAL A 1 84 ? 1.898 3.542 5.888 1.00 88.06 84 VAL A O 1
ATOM 661 N N . PHE A 1 85 ? 2.083 1.444 6.653 1.00 89.12 85 PHE A N 1
ATOM 662 C CA . PHE A 1 85 ? 1.308 1.673 7.877 1.00 89.12 85 PHE A CA 1
ATOM 663 C C . PHE A 1 85 ? 2.007 2.624 8.857 1.00 89.12 85 PHE A C 1
ATOM 665 O O . PHE A 1 85 ? 1.340 3.465 9.453 1.00 89.12 85 PHE A O 1
ATOM 672 N N . GLU A 1 86 ? 3.335 2.580 8.970 1.00 89.94 86 GLU A N 1
ATOM 673 C CA . GLU A 1 86 ? 4.095 3.575 9.744 1.00 89.94 86 GLU A CA 1
ATOM 674 C C . GLU A 1 86 ? 3.898 5.001 9.199 1.00 89.94 86 GLU A C 1
ATOM 676 O O . GLU A 1 86 ? 3.761 5.946 9.974 1.00 89.94 86 GLU A O 1
ATOM 681 N N . LYS A 1 87 ? 3.857 5.165 7.869 1.00 89.75 87 LYS A N 1
ATOM 682 C CA . LYS A 1 87 ? 3.725 6.477 7.210 1.00 89.75 87 LYS A CA 1
ATOM 683 C C . LYS A 1 87 ? 2.277 6.974 7.100 1.00 89.75 87 LYS A C 1
ATOM 685 O O . LYS A 1 87 ? 2.034 8.174 7.199 1.00 89.75 87 LYS A O 1
ATOM 690 N N . LEU A 1 88 ? 1.316 6.077 6.866 1.00 89.44 88 LEU A N 1
ATOM 691 C CA . LEU A 1 88 ? -0.085 6.408 6.562 1.00 89.44 88 LEU A CA 1
ATOM 692 C C . LEU A 1 88 ? -1.084 5.968 7.638 1.00 89.44 88 LEU A C 1
ATOM 694 O O . LEU A 1 88 ? -2.254 6.324 7.542 1.00 89.44 88 LEU A O 1
ATOM 698 N N . GLY A 1 89 ? -0.670 5.260 8.691 1.00 87.94 89 GLY A N 1
ATOM 699 C CA . GLY A 1 89 ? -1.582 4.766 9.730 1.00 87.94 89 GLY A CA 1
ATOM 700 C C . GLY A 1 89 ? -2.376 5.877 10.426 1.00 87.94 89 GLY A C 1
ATOM 701 O O . GLY A 1 89 ? -3.575 5.730 10.666 1.00 87.94 89 GLY A O 1
ATOM 702 N N . GLY A 1 90 ? -1.750 7.035 10.668 1.00 88.94 90 GLY A N 1
ATOM 703 C CA . GLY A 1 90 ? -2.443 8.217 11.198 1.00 88.94 90 GLY A CA 1
ATOM 704 C C . GLY A 1 90 ? -3.479 8.793 10.225 1.00 88.94 90 GLY A C 1
ATOM 705 O O . GLY A 1 90 ? -4.563 9.205 10.647 1.00 88.94 90 GLY A O 1
ATOM 706 N N . PHE A 1 91 ? -3.186 8.752 8.921 1.00 88.69 91 PHE A N 1
ATOM 707 C CA . PHE A 1 91 ? -4.133 9.144 7.878 1.00 88.69 91 PHE A CA 1
ATOM 708 C C . PHE A 1 91 ? -5.321 8.175 7.853 1.00 88.69 91 PHE A C 1
ATOM 710 O O . PHE A 1 91 ? -6.457 8.612 7.998 1.00 88.69 91 PHE A O 1
ATOM 717 N N . PHE A 1 92 ? -5.072 6.862 7.792 1.00 89.12 92 PHE A N 1
ATOM 718 C CA . PHE A 1 92 ? -6.128 5.845 7.817 1.00 89.12 92 PHE A CA 1
ATOM 719 C C . PHE A 1 92 ? -6.995 5.933 9.074 1.00 89.12 92 PHE A C 1
ATOM 721 O O . PHE A 1 92 ? -8.215 5.883 8.973 1.00 89.12 92 PHE A O 1
ATOM 728 N N . SER A 1 93 ? -6.398 6.167 10.243 1.00 89.75 93 SER A N 1
ATOM 729 C CA . SER A 1 93 ? -7.147 6.342 11.495 1.00 89.75 93 SER A CA 1
ATOM 730 C C . SER A 1 93 ? -8.039 7.585 11.481 1.00 89.75 93 SER A C 1
ATOM 732 O O . SER A 1 93 ? -9.130 7.569 12.048 1.00 89.75 93 SER A O 1
ATOM 734 N N . THR A 1 94 ? -7.592 8.661 10.829 1.00 89.88 94 THR A N 1
ATOM 735 C CA . THR A 1 94 ? -8.385 9.887 10.659 1.00 89.88 94 THR A CA 1
ATOM 736 C C . THR A 1 94 ? -9.523 9.677 9.661 1.00 89.88 94 THR A C 1
ATOM 738 O O . THR A 1 94 ? -10.642 10.113 9.911 1.00 89.88 94 THR A O 1
ATOM 741 N N . THR A 1 95 ? -9.258 8.983 8.552 1.00 87.50 95 THR A N 1
ATOM 742 C CA . THR A 1 95 ? -10.230 8.760 7.474 1.00 87.50 95 THR A CA 1
ATOM 743 C C . THR A 1 95 ? -11.269 7.691 7.814 1.00 87.50 95 THR A C 1
ATOM 745 O O . THR A 1 95 ? -12.443 7.862 7.503 1.00 87.50 95 THR A O 1
ATOM 748 N N . PHE A 1 96 ? -10.861 6.585 8.441 1.00 89.25 96 PHE A N 1
ATOM 749 C CA . PHE A 1 96 ? -11.725 5.433 8.725 1.00 89.25 96 PHE A CA 1
ATOM 750 C C . PHE A 1 96 ? -12.263 5.412 10.164 1.00 89.25 96 PHE A C 1
ATOM 752 O O . PHE A 1 96 ? -13.173 4.643 10.468 1.00 89.25 96 PHE A O 1
ATOM 759 N N . GLY A 1 97 ? -11.717 6.256 11.046 1.00 88.56 97 GLY A N 1
ATOM 760 C CA . GLY A 1 97 ? -12.004 6.265 12.480 1.00 88.56 97 GLY A CA 1
ATOM 761 C C . GLY A 1 97 ? -11.064 5.353 13.272 1.00 88.56 97 GLY A C 1
ATOM 762 O O . GLY A 1 97 ? -10.545 4.374 12.755 1.00 88.56 97 GLY A O 1
ATOM 763 N N . LYS A 1 98 ? -10.852 5.648 14.561 1.00 86.06 98 LYS A N 1
ATOM 764 C CA . LYS A 1 98 ? -9.823 5.013 15.420 1.00 86.06 98 LYS A CA 1
ATOM 765 C C . LYS A 1 98 ? -9.925 3.490 15.578 1.00 86.06 98 LYS A C 1
ATOM 767 O O . LYS A 1 98 ? -8.983 2.869 16.052 1.00 86.06 98 LYS A O 1
ATOM 772 N N . GLU A 1 99 ? -11.058 2.896 15.223 1.00 87.94 99 GLU A N 1
ATOM 773 C CA . GLU A 1 99 ? -11.352 1.478 15.448 1.00 87.94 99 GLU A CA 1
ATOM 774 C C . GLU A 1 99 ? -11.569 0.699 14.145 1.00 87.94 99 GLU A C 1
ATOM 776 O O . GLU A 1 99 ? -12.125 -0.397 14.155 1.00 87.94 99 GLU A O 1
ATOM 781 N N . TRP A 1 100 ? -11.129 1.256 13.017 1.00 88.00 100 TRP A N 1
ATOM 782 C CA . TRP A 1 100 ? -11.336 0.685 11.688 1.00 88.00 100 TRP A CA 1
ATOM 783 C C . TRP A 1 100 ? -10.713 -0.708 11.496 1.00 88.00 100 TRP A C 1
ATOM 785 O O . TRP A 1 100 ? -11.221 -1.510 10.717 1.00 88.00 100 TRP A O 1
ATOM 795 N N . GLU A 1 101 ? -9.660 -1.020 12.254 1.00 89.38 101 GLU A N 1
ATOM 796 C CA . GLU A 1 101 ? -8.979 -2.321 12.248 1.00 89.38 101 GLU A CA 1
ATOM 797 C C . GLU A 1 101 ? -9.688 -3.378 13.115 1.00 89.38 101 GLU A C 1
ATOM 799 O O . GLU A 1 101 ? -9.283 -4.540 13.126 1.00 89.38 101 GLU A O 1
ATOM 804 N N . LYS A 1 102 ? -10.745 -3.020 13.869 1.00 87.12 102 LYS A N 1
ATOM 805 C CA . LYS A 1 102 ? -11.466 -3.993 14.713 1.00 87.12 102 LYS A CA 1
ATOM 806 C C . LYS A 1 102 ? -12.130 -5.084 13.881 1.00 87.12 102 LYS A C 1
ATOM 808 O O . LYS A 1 102 ? -12.121 -6.249 14.281 1.00 87.12 102 LYS A O 1
ATOM 813 N N . SER A 1 103 ? -12.708 -4.716 12.738 1.00 83.88 103 SER A N 1
ATOM 814 C CA . SER A 1 103 ? -13.164 -5.690 11.748 1.00 83.88 103 SER A CA 1
ATOM 815 C C . SER A 1 103 ? -11.950 -6.316 11.073 1.00 83.88 103 SER A C 1
ATOM 817 O O . SER A 1 103 ? -11.090 -5.582 10.593 1.00 83.88 103 SER A O 1
ATOM 819 N N . GLU A 1 104 ? -11.893 -7.647 11.005 1.00 87.75 104 GLU A N 1
ATOM 820 C CA . GLU A 1 104 ? -10.757 -8.378 10.419 1.00 87.75 104 GLU A CA 1
ATOM 821 C C . GLU A 1 104 ? -9.425 -8.138 11.161 1.00 87.75 104 GLU A C 1
ATOM 823 O O . GLU A 1 104 ? -8.357 -8.106 10.555 1.00 87.75 104 GLU A O 1
ATOM 828 N N . LYS A 1 105 ? -9.471 -7.993 12.494 1.00 89.75 105 LYS A N 1
ATOM 829 C CA . LYS A 1 105 ? -8.301 -7.696 13.344 1.00 89.75 105 LYS A CA 1
ATOM 830 C C . LYS A 1 105 ? -7.068 -8.558 13.041 1.00 89.75 105 LYS A C 1
ATOM 832 O O . LYS A 1 105 ? -5.971 -8.025 12.916 1.00 89.75 105 LYS A O 1
ATOM 837 N N . ALA A 1 106 ? -7.249 -9.870 12.874 1.00 91.31 106 ALA A N 1
ATOM 838 C CA . ALA A 1 106 ? -6.148 -10.785 12.564 1.00 91.31 106 ALA A CA 1
ATOM 839 C C . ALA A 1 106 ? -5.439 -10.424 11.244 1.00 91.31 106 ALA A C 1
ATOM 841 O O . ALA A 1 106 ? -4.212 -10.443 11.174 1.00 91.31 106 ALA A O 1
ATOM 842 N N . PHE A 1 107 ? -6.198 -10.028 10.217 1.00 91.75 107 PHE A N 1
ATOM 843 C CA . PHE A 1 107 ? -5.637 -9.584 8.942 1.00 91.75 107 PHE A CA 1
ATOM 844 C C . PHE A 1 107 ? -4.803 -8.309 9.116 1.00 91.75 107 PHE A C 1
ATOM 846 O O . PHE A 1 107 ? -3.664 -8.251 8.654 1.00 91.75 107 PHE A O 1
ATOM 853 N N . TRP A 1 108 ? -5.329 -7.299 9.814 1.00 92.50 108 TRP A N 1
ATOM 854 C CA . TRP A 1 108 ? -4.610 -6.037 10.013 1.00 92.50 108 TRP A CA 1
ATOM 855 C C . TRP A 1 108 ? -3.353 -6.207 10.872 1.00 92.50 108 TRP A C 1
ATOM 857 O O . TRP A 1 108 ? -2.326 -5.599 10.571 1.00 92.50 108 TRP A O 1
ATOM 867 N N . GLU A 1 109 ? -3.376 -7.087 11.875 1.00 91.44 109 GLU A N 1
ATOM 868 C CA . GLU A 1 109 ? -2.191 -7.450 12.665 1.00 91.44 109 GLU A CA 1
ATOM 869 C C . GLU A 1 109 ? -1.119 -8.156 11.815 1.00 91.44 109 GLU A C 1
ATOM 871 O O . GLU A 1 109 ? 0.076 -7.879 11.947 1.00 91.44 109 GLU A O 1
ATOM 876 N N . GLU A 1 110 ? -1.506 -9.043 10.897 1.00 91.19 110 GLU A N 1
ATOM 877 C CA . GLU A 1 110 ? -0.566 -9.682 9.969 1.00 91.19 110 GLU A CA 1
ATOM 878 C C . GLU A 1 110 ? 0.057 -8.687 8.985 1.00 91.19 110 GLU A C 1
ATOM 880 O O . GLU A 1 110 ? 1.266 -8.736 8.734 1.00 91.19 110 GLU A O 1
ATOM 885 N N . VAL A 1 111 ? -0.746 -7.775 8.434 1.00 90.00 111 VAL A N 1
ATOM 886 C CA . VAL A 1 111 ? -0.275 -6.773 7.469 1.00 90.00 111 VAL A CA 1
ATOM 887 C C . VAL A 1 111 ? 0.638 -5.754 8.149 1.00 90.00 111 VAL A C 1
ATOM 889 O O . VAL A 1 111 ? 1.748 -5.514 7.673 1.00 90.00 111 VAL A O 1
ATOM 892 N N . SER A 1 112 ? 0.218 -5.199 9.287 1.00 87.69 112 SER A N 1
ATOM 893 C CA . SER A 1 112 ? 0.999 -4.208 10.043 1.00 87.69 112 SER A CA 1
ATOM 894 C C . SER A 1 112 ? 2.293 -4.787 10.622 1.00 87.69 112 SER A C 1
ATOM 896 O O . SER A 1 112 ? 3.309 -4.096 10.687 1.00 87.69 112 SER A O 1
ATOM 898 N N . SER A 1 113 ? 2.310 -6.075 10.978 1.00 87.81 113 SER A N 1
ATOM 899 C CA . SER A 1 113 ? 3.537 -6.765 11.398 1.00 87.81 113 SER A CA 1
ATOM 900 C C . SER A 1 113 ? 4.478 -7.116 10.240 1.00 87.81 113 SER A C 1
ATOM 902 O O . SER A 1 113 ? 5.596 -7.575 10.486 1.00 87.81 113 SER A O 1
ATOM 904 N N . GLY A 1 114 ? 4.052 -6.911 8.989 1.00 84.31 114 GLY A N 1
ATOM 905 C CA . GLY A 1 114 ? 4.804 -7.291 7.796 1.00 84.31 114 GLY A CA 1
ATOM 906 C C . GLY A 1 114 ? 4.903 -8.805 7.606 1.00 84.31 114 GLY A C 1
ATOM 907 O O . GLY A 1 114 ? 5.801 -9.279 6.918 1.00 84.31 114 GLY A O 1
ATOM 908 N N . ARG A 1 115 ? 4.022 -9.591 8.232 1.00 83.38 115 ARG A N 1
ATOM 909 C CA . ARG A 1 115 ? 4.005 -11.054 8.086 1.00 83.38 115 ARG A CA 1
ATOM 910 C C . ARG A 1 115 ? 3.066 -11.529 6.989 1.00 83.38 115 ARG A C 1
ATOM 912 O O . ARG A 1 115 ? 3.263 -12.645 6.518 1.00 83.38 115 ARG A O 1
ATOM 919 N N . TYR A 1 116 ? 2.115 -10.691 6.572 1.00 84.12 116 TYR A N 1
ATOM 920 C CA . TYR A 1 116 ? 1.098 -11.049 5.589 1.00 84.12 116 TYR A CA 1
ATOM 921 C C . TYR A 1 116 ? 1.703 -11.595 4.287 1.00 84.12 116 TYR A C 1
ATOM 923 O O . TYR A 1 116 ? 2.526 -10.952 3.629 1.00 84.12 116 TYR A O 1
ATOM 931 N N . GLU A 1 117 ? 1.265 -12.796 3.919 1.00 76.50 117 GLU A N 1
ATOM 932 C CA . GLU A 1 117 ? 1.631 -13.459 2.674 1.00 76.50 117 GLU A CA 1
ATOM 933 C C . GLU A 1 117 ? 0.544 -13.238 1.634 1.00 76.50 117 GLU A C 1
ATOM 935 O O . GLU A 1 117 ? -0.615 -13.619 1.817 1.00 76.50 117 GLU A O 1
ATOM 940 N N . GLN A 1 118 ? 0.931 -12.638 0.509 1.00 70.81 118 GLN A N 1
ATOM 941 C CA . GLN A 1 118 ? 0.049 -12.554 -0.639 1.00 70.81 118 GLN A CA 1
ATOM 942 C C . GLN A 1 118 ? -0.255 -13.978 -1.124 1.00 70.81 118 GLN A C 1
ATOM 944 O O . GLN A 1 118 ? 0.646 -14.721 -1.516 1.00 70.81 118 GLN A O 1
ATOM 949 N N . LYS A 1 119 ? -1.534 -14.361 -1.120 1.00 66.62 119 LYS A N 1
ATOM 950 C CA . LYS A 1 119 ? -1.960 -15.603 -1.771 1.00 66.62 119 LYS A CA 1
ATOM 951 C C . LYS A 1 119 ? -1.763 -15.449 -3.284 1.00 66.62 119 LYS A C 1
ATOM 953 O O . LYS A 1 119 ? -2.062 -14.372 -3.805 1.00 66.62 119 LYS A O 1
ATOM 958 N N . PRO A 1 120 ? -1.292 -16.486 -4.002 1.00 57.50 120 PRO A N 1
ATOM 959 C CA . PRO A 1 120 ? -1.157 -16.411 -5.448 1.00 57.50 120 PRO A CA 1
ATOM 960 C C . PRO A 1 120 ? -2.488 -15.979 -6.059 1.00 57.50 120 PRO A C 1
ATOM 962 O O . PRO A 1 120 ? -3.533 -16.571 -5.771 1.00 57.50 120 PRO A O 1
ATOM 965 N N . VAL A 1 121 ? -2.458 -14.931 -6.879 1.00 56.97 121 VAL A N 1
ATOM 966 C CA . VAL A 1 121 ? -3.645 -14.467 -7.591 1.00 56.97 121 VAL A CA 1
ATOM 967 C C . VAL A 1 121 ? -3.966 -15.519 -8.649 1.00 56.97 121 VAL A C 1
ATOM 969 O O . VAL A 1 121 ? -3.340 -15.580 -9.704 1.00 56.97 121 VAL A O 1
ATOM 972 N N . VAL A 1 122 ? -4.899 -16.419 -8.334 1.00 54.56 122 VAL A N 1
ATOM 973 C CA . VAL A 1 122 ? -5.368 -17.422 -9.290 1.00 54.56 122 VAL A CA 1
ATOM 974 C C . VAL A 1 122 ? -6.185 -16.690 -1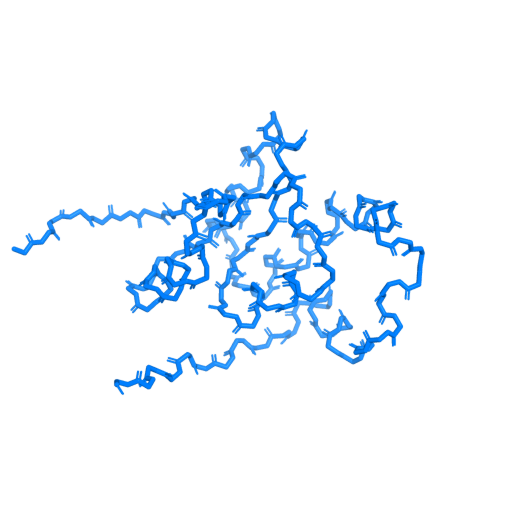0.344 1.00 54.56 122 VAL A C 1
ATOM 976 O O . VAL A 1 122 ? -7.308 -16.258 -10.081 1.00 54.56 122 VAL A O 1
ATOM 979 N N . LEU A 1 123 ? -5.619 -16.555 -11.543 1.00 47.91 123 LEU A N 1
ATOM 980 C CA . LEU A 1 123 ? -6.357 -16.137 -12.728 1.00 47.91 123 LEU A CA 1
ATOM 981 C C . LEU A 1 123 ? -7.499 -17.136 -12.949 1.00 47.91 123 LEU A C 1
ATOM 983 O O . LEU A 1 123 ? -7.281 -18.233 -13.467 1.00 47.91 123 LEU A O 1
ATOM 987 N N . LYS A 1 124 ? -8.728 -16.774 -12.568 1.00 43.75 124 LYS A N 1
ATOM 988 C CA . LYS A 1 124 ? -9.896 -17.397 -13.188 1.00 43.75 124 LYS A CA 1
ATOM 989 C C 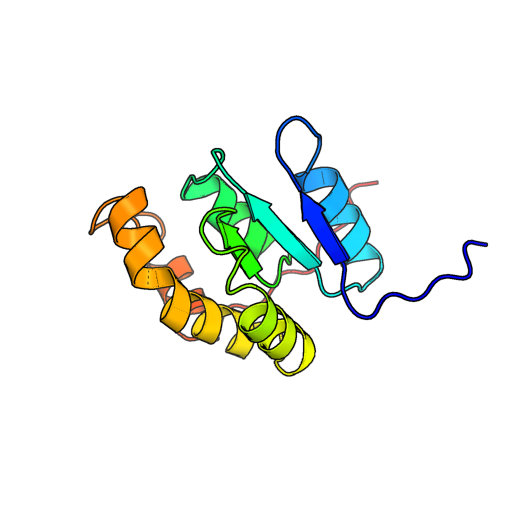. LYS A 1 124 ? -9.936 -16.867 -14.620 1.00 43.75 124 LYS A C 1
ATOM 991 O O . LYS A 1 124 ? -10.240 -15.694 -14.824 1.00 43.75 124 LYS A O 1
ATOM 996 N N . LYS A 1 125 ? -9.480 -17.710 -15.551 1.00 38.12 125 LYS A N 1
ATOM 997 C CA . LYS A 1 125 ? -9.682 -17.530 -16.992 1.00 38.12 125 LYS A CA 1
ATOM 998 C C . LYS A 1 125 ? -11.167 -17.407 -17.308 1.00 38.12 125 LYS A C 1
ATOM 1000 O O . LYS A 1 125 ? -11.958 -18.082 -16.610 1.00 38.12 125 LYS A O 1
#

Sequence (125 aa):
IRSWTYDLVILDIMGVRGFDLLNAAVSLGFPTVMLTAHALSVQALQKSIQMGARAYIPKEKMAEIVPFLEDVLALSYRPGWKRVFEKLGGFFSTTFGKEWEKSEKAFWEEVSSGRYEQKPVVLKK

Foldseek 3Di:
DPPDDDQAEEFEPPPHPRLVVLLVCVVVVHAYEYEDAPPDDLVVQLSSLLSRHLYYDHPVCVVVCPVLVCLSNVDDSLVSLLVRCVVCVVVNCVVCPVCNCVVVVVSVVCSNNSNDDHDPPPPPD